Protein AF-A0AAE0AZH3-F1 (afdb_monomer_lite)

Sequence (104 aa):
VNLPVRVSEFRPISLCNVVYKLVAKVLANRLKGILEEMISPNQSAFVPGRLIIDNVIVGYECIHSLKNIMKGYVGRVALKLNISKAYDRVEWVYLRRIMEKIGF

InterPro domains:
  IPR000477 Reverse transcriptase domain [PF00078] (8-102)
  IPR052343 Diverse Retrotransposon and Effector-Associated Protein [PTHR46890] (6-104)

Foldseek 3Di:
DDDDPDPVVDDDDDDDDPVVVVVVVVVVVVVLVLVVVVDDPQPQPPRPPRDPVSVVVVVVVVVVVQVVVVVDPDHDDDDDDDDDPVVVPDDPVVVVVVCVVSVD

Organism: NCBI:txid43782

Structure (mmCIF, N/CA/C/O backbone):
data_AF-A0AAE0AZH3-F1
#
_entry.id   AF-A0AAE0AZH3-F1
#
loop_
_atom_site.group_PDB
_atom_site.id
_atom_site.type_symbol
_atom_site.label_atom_id
_atom_site.label_alt_id
_atom_site.label_comp_id
_atom_site.label_asym_id
_atom_site.label_entity_id
_atom_site.label_seq_id
_atom_site.pdbx_PDB_ins_code
_atom_site.Cartn_x
_atom_site.Cartn_y
_atom_site.Cartn_z
_atom_site.occupancy
_atom_site.B_iso_or_equiv
_atom_site.auth_seq_id
_atom_site.auth_comp_id
_atom_site.auth_asym_id
_atom_site.auth_atom_id
_atom_site.pdbx_PDB_model_num
ATOM 1 N N . VAL A 1 1 ? 10.883 9.151 23.657 1.00 50.62 1 VAL A N 1
ATOM 2 C CA . VAL A 1 1 ? 11.065 8.478 22.349 1.00 50.62 1 VAL A CA 1
ATOM 3 C C . VAL A 1 1 ? 12.449 7.862 22.371 1.00 50.62 1 VAL A C 1
ATOM 5 O O . VAL A 1 1 ? 13.404 8.615 22.479 1.00 50.62 1 VAL A O 1
ATOM 8 N N . ASN A 1 2 ? 12.564 6.533 22.389 1.00 70.88 2 ASN A N 1
ATOM 9 C CA . ASN A 1 2 ? 13.877 5.883 22.377 1.00 70.88 2 ASN A CA 1
ATOM 10 C C . ASN A 1 2 ? 14.446 5.967 20.957 1.00 70.88 2 ASN A C 1
ATOM 12 O O . ASN A 1 2 ? 13.783 5.551 20.007 1.00 70.88 2 ASN A O 1
ATOM 16 N N . LEU A 1 3 ? 15.630 6.563 20.818 1.00 79.69 3 LEU A N 1
ATOM 17 C CA . LEU A 1 3 ? 16.364 6.598 19.557 1.00 79.69 3 LEU A CA 1
ATOM 18 C C . LEU A 1 3 ? 16.887 5.189 19.246 1.00 79.69 3 LEU A C 1
ATOM 20 O O . LEU A 1 3 ? 17.295 4.496 20.180 1.00 79.69 3 LEU A O 1
ATOM 24 N N . PRO A 1 4 ? 16.877 4.755 17.976 1.00 81.69 4 PRO A N 1
ATOM 25 C CA . PRO A 1 4 ? 17.427 3.460 17.607 1.00 81.69 4 PRO A CA 1
ATOM 26 C C . PRO A 1 4 ? 18.942 3.444 17.857 1.00 81.69 4 PRO A C 1
ATOM 28 O O . PRO A 1 4 ? 19.670 4.308 17.369 1.00 81.69 4 PRO A O 1
ATOM 31 N N . VAL A 1 5 ? 19.409 2.467 18.632 1.00 86.88 5 VAL A N 1
ATOM 32 C CA . VAL A 1 5 ? 20.819 2.265 19.007 1.00 86.88 5 VAL A CA 1
ATOM 33 C C . VAL A 1 5 ? 21.405 1.055 18.277 1.00 86.88 5 VAL A C 1
ATOM 35 O O . VAL A 1 5 ? 22.603 1.013 18.001 1.00 86.88 5 VAL A O 1
ATOM 38 N N . ARG A 1 6 ? 20.579 0.057 17.936 1.00 84.12 6 ARG A N 1
ATOM 39 C CA . ARG A 1 6 ? 21.030 -1.180 17.278 1.00 84.12 6 ARG A CA 1
ATOM 40 C C . ARG A 1 6 ? 20.726 -1.149 15.786 1.00 84.12 6 ARG A C 1
ATOM 42 O O . ARG A 1 6 ? 19.658 -0.711 15.379 1.00 84.12 6 ARG A O 1
ATOM 49 N N . VAL A 1 7 ? 21.616 -1.715 14.964 1.00 79.50 7 VAL A N 1
ATOM 50 C CA . VAL A 1 7 ? 21.440 -1.807 13.496 1.00 79.50 7 VAL A CA 1
ATOM 51 C C . VAL A 1 7 ? 20.092 -2.441 13.113 1.00 79.50 7 VAL A C 1
ATOM 53 O O . VAL A 1 7 ? 19.455 -2.015 12.157 1.00 79.50 7 VAL A O 1
ATOM 56 N N . SER A 1 8 ? 19.605 -3.402 13.904 1.00 76.75 8 SER A N 1
ATOM 57 C CA . SER A 1 8 ? 18.311 -4.069 13.707 1.00 76.75 8 SER A CA 1
ATOM 58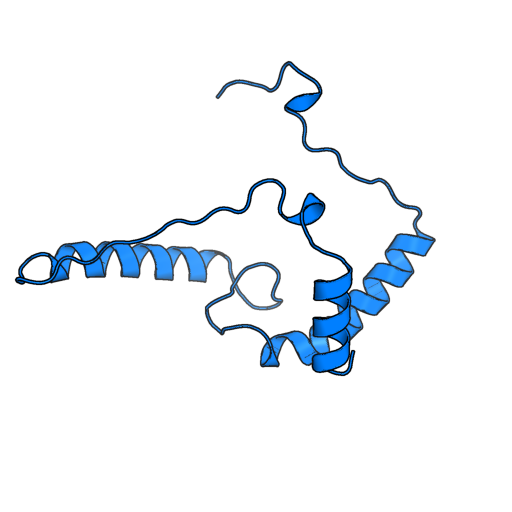 C C . SER A 1 8 ? 17.077 -3.185 13.940 1.00 76.75 8 SER A C 1
ATOM 60 O O . SER A 1 8 ? 15.969 -3.603 13.609 1.00 76.75 8 SER A O 1
ATOM 62 N N . GLU A 1 9 ? 17.241 -2.003 14.538 1.00 78.38 9 GLU A N 1
ATOM 63 C CA . GLU A 1 9 ? 16.164 -1.039 14.809 1.00 78.38 9 GLU A CA 1
ATOM 64 C C . GLU A 1 9 ? 15.990 -0.031 13.664 1.00 78.38 9 GLU A C 1
ATOM 66 O O . GLU A 1 9 ? 14.964 0.646 13.580 1.00 78.38 9 GLU A O 1
ATOM 71 N N . PHE A 1 10 ? 16.961 0.047 12.748 1.00 81.69 10 PHE A N 1
ATOM 72 C CA . PHE A 1 10 ? 16.860 0.873 11.552 1.00 81.69 10 PHE A CA 1
ATOM 73 C C . PHE A 1 10 ? 16.069 0.151 10.462 1.00 81.69 10 PHE A C 1
ATOM 75 O O . PHE A 1 10 ? 16.219 -1.050 10.234 1.00 81.69 10 PHE A O 1
ATOM 82 N N . ARG A 1 11 ? 15.238 0.904 9.734 1.00 79.31 11 ARG A N 1
ATOM 83 C CA . ARG A 1 11 ? 14.593 0.399 8.520 1.00 79.31 11 ARG A CA 1
ATOM 84 C C . ARG A 1 11 ? 15.625 0.415 7.380 1.00 79.31 11 ARG A C 1
ATOM 86 O O . ARG A 1 11 ? 16.054 1.507 7.007 1.00 79.31 11 ARG A O 1
ATOM 93 N N . PRO A 1 12 ? 15.995 -0.737 6.795 1.00 82.12 12 PRO A N 1
ATOM 94 C CA . PRO A 1 12 ? 16.877 -0.752 5.636 1.00 82.12 12 PRO A CA 1
ATOM 95 C C . PRO A 1 12 ? 16.176 -0.103 4.437 1.00 82.12 12 PRO A C 1
ATOM 97 O O . PRO A 1 12 ? 14.984 -0.313 4.206 1.00 82.12 12 PRO A O 1
ATOM 100 N N . ILE A 1 13 ? 16.920 0.689 3.667 1.00 85.50 13 ILE A N 1
ATOM 101 C CA . ILE A 1 13 ? 16.448 1.293 2.418 1.00 85.50 13 ILE A CA 1
ATOM 102 C C . ILE A 1 13 ? 17.282 0.709 1.285 1.00 85.50 13 ILE A C 1
ATOM 104 O O . ILE A 1 13 ? 18.508 0.790 1.302 1.00 85.50 13 ILE A O 1
ATOM 108 N N . SER A 1 14 ? 16.613 0.127 0.291 1.00 84.75 14 SER A N 1
ATOM 109 C CA . SER A 1 14 ? 17.287 -0.386 -0.902 1.00 84.75 14 SER A CA 1
ATOM 110 C C . SER A 1 14 ? 17.643 0.766 -1.839 1.00 84.75 14 SER A C 1
ATOM 112 O O . SER A 1 14 ? 16.761 1.479 -2.326 1.00 84.75 14 SER A O 1
ATOM 114 N N . LEU A 1 15 ? 18.935 0.947 -2.115 1.00 88.38 15 LEU A N 1
ATOM 115 C CA . LEU A 1 15 ? 19.417 1.936 -3.076 1.00 88.38 15 LEU A CA 1
ATOM 116 C C . LEU A 1 15 ? 19.644 1.273 -4.441 1.00 88.38 15 LEU A C 1
ATOM 118 O O . LEU A 1 15 ? 20.710 0.737 -4.722 1.00 88.38 15 LEU A O 1
ATOM 122 N N . CYS A 1 16 ? 18.621 1.296 -5.294 1.00 91.56 16 CYS A N 1
ATOM 123 C CA . CYS A 1 16 ? 18.705 0.748 -6.652 1.00 91.56 16 CYS A CA 1
ATOM 124 C C . CYS A 1 16 ? 19.281 1.764 -7.657 1.00 91.56 16 CYS A C 1
ATOM 126 O O . CYS A 1 16 ? 19.150 2.979 -7.469 1.00 91.56 16 CYS A O 1
ATOM 128 N N . ASN A 1 17 ? 19.832 1.259 -8.768 1.00 95.31 17 ASN A N 1
ATOM 129 C CA . ASN A 1 17 ? 20.284 2.066 -9.908 1.00 95.31 17 ASN A CA 1
ATOM 130 C C . ASN A 1 17 ? 19.123 2.902 -10.502 1.00 95.31 17 ASN A C 1
ATOM 132 O O . ASN A 1 17 ? 17.962 2.487 -10.482 1.00 95.31 17 ASN A O 1
ATOM 136 N N . VAL A 1 18 ? 19.442 4.075 -11.053 1.00 96.19 18 VAL A N 1
ATOM 137 C CA . VAL A 1 18 ? 18.525 4.959 -11.788 1.00 96.19 18 VAL A CA 1
ATOM 138 C C . VAL A 1 18 ? 17.768 4.213 -12.888 1.00 96.19 18 VAL A C 1
ATOM 140 O O . VAL A 1 18 ? 16.553 4.369 -12.974 1.00 96.19 18 VAL A O 1
ATOM 143 N N . VAL A 1 19 ? 18.436 3.358 -13.674 1.00 96.50 19 VAL A N 1
ATOM 144 C CA . VAL A 1 19 ? 17.777 2.5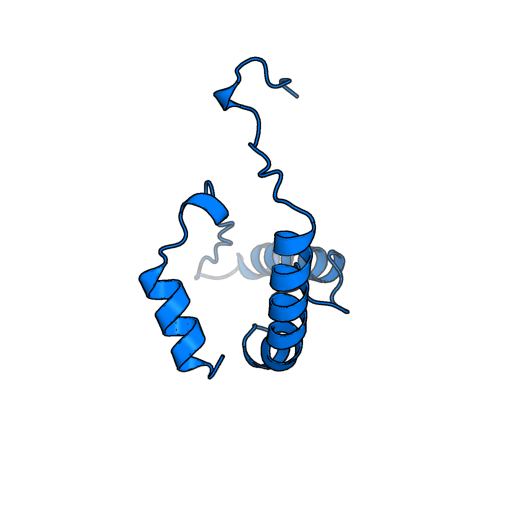84 -14.748 1.00 96.50 19 VAL A CA 1
ATOM 145 C C . VAL A 1 19 ? 16.669 1.693 -14.182 1.00 96.50 19 VAL A C 1
ATOM 147 O O . VAL A 1 19 ? 15.549 1.687 -14.687 1.00 96.50 19 VAL A O 1
ATOM 150 N N . TYR A 1 20 ? 16.945 1.005 -13.072 1.00 95.69 20 TYR A N 1
ATOM 151 C CA . TYR A 1 20 ? 15.948 0.189 -12.382 1.00 95.69 20 TYR A CA 1
ATOM 152 C C . TYR A 1 20 ? 14.769 1.040 -11.889 1.00 95.69 20 TYR A C 1
ATOM 154 O O . TYR A 1 20 ? 13.610 0.681 -12.090 1.00 95.69 20 TYR A O 1
ATOM 162 N N . LYS A 1 21 ? 15.051 2.200 -11.281 1.00 95.62 21 LYS A N 1
ATOM 163 C CA . LYS A 1 21 ? 14.011 3.126 -10.806 1.00 95.62 21 LYS A CA 1
ATOM 164 C C . LYS A 1 21 ? 13.148 3.660 -11.951 1.00 95.62 21 LYS A C 1
ATOM 166 O O . LYS A 1 21 ? 11.946 3.825 -11.760 1.00 95.62 21 LYS A O 1
ATOM 171 N N . LEU A 1 22 ? 13.735 3.896 -13.125 1.00 96.94 22 LEU A N 1
ATOM 172 C CA . LEU A 1 22 ? 13.015 4.326 -14.321 1.00 96.94 22 LEU A CA 1
ATOM 173 C C . LEU A 1 22 ? 12.015 3.252 -14.768 1.00 96.94 22 LEU A C 1
ATOM 175 O O . LEU A 1 22 ? 10.826 3.540 -14.886 1.00 96.94 22 LEU A O 1
ATOM 179 N N . VAL A 1 23 ? 12.475 2.009 -14.942 1.00 96.56 23 VAL A N 1
ATOM 180 C CA . VAL A 1 23 ? 11.610 0.882 -15.333 1.00 96.56 23 VAL A CA 1
ATOM 181 C C . VAL A 1 23 ? 10.501 0.670 -14.300 1.00 96.56 23 VAL A C 1
ATOM 183 O O . VAL A 1 23 ? 9.327 0.598 -14.660 1.00 96.56 23 VAL A O 1
ATOM 186 N N . ALA A 1 24 ? 10.840 0.664 -13.008 1.00 95.69 24 ALA A N 1
ATOM 187 C CA . ALA A 1 24 ? 9.858 0.544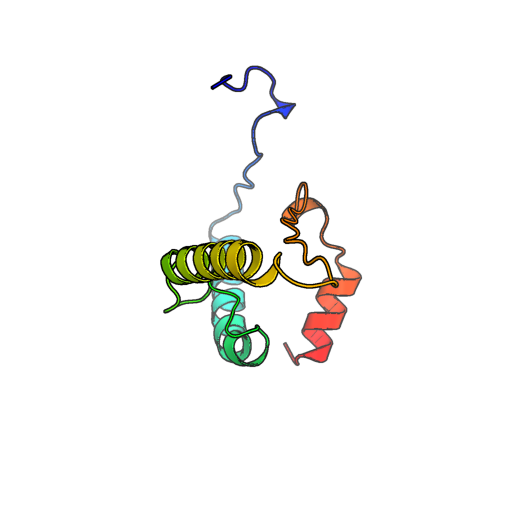 -11.933 1.00 95.69 24 ALA A CA 1
ATOM 188 C C . ALA A 1 24 ? 8.813 1.675 -11.967 1.00 95.69 24 ALA A C 1
ATOM 190 O O . ALA A 1 24 ? 7.627 1.431 -11.749 1.00 95.69 24 ALA A O 1
ATOM 191 N N . LYS A 1 25 ? 9.225 2.910 -12.284 1.00 95.38 25 LYS A N 1
ATOM 192 C CA . LYS A 1 25 ? 8.315 4.054 -12.406 1.00 95.38 25 LYS A CA 1
ATOM 193 C C . LYS A 1 25 ? 7.371 3.918 -13.600 1.00 95.38 25 LYS A C 1
ATOM 195 O O . LYS A 1 25 ? 6.192 4.236 -13.458 1.00 95.38 25 LYS A O 1
ATOM 200 N N . VAL A 1 26 ? 7.860 3.429 -14.741 1.00 96.44 26 VAL A N 1
ATOM 201 C CA . VAL A 1 26 ? 7.024 3.137 -15.918 1.00 96.44 26 VAL A CA 1
ATOM 202 C C . VAL A 1 26 ? 5.955 2.100 -15.567 1.00 96.44 26 VAL A C 1
ATOM 204 O O . VAL A 1 26 ? 4.772 2.342 -15.803 1.00 96.44 26 VAL A O 1
ATOM 207 N N . LEU A 1 27 ? 6.345 0.997 -14.920 1.00 94.62 27 LEU A N 1
ATOM 208 C CA . LEU A 1 27 ? 5.409 -0.044 -14.479 1.00 94.62 27 LEU A CA 1
ATOM 209 C C . LEU A 1 27 ? 4.374 0.494 -13.480 1.00 94.62 27 LEU A C 1
ATOM 211 O O . LEU A 1 27 ? 3.183 0.235 -13.633 1.00 94.62 27 LEU A O 1
ATOM 215 N N . ALA A 1 28 ? 4.804 1.294 -12.500 1.00 93.38 28 ALA A N 1
ATOM 216 C CA . ALA A 1 28 ? 3.906 1.904 -11.520 1.00 93.38 28 ALA A CA 1
ATOM 217 C C . ALA A 1 28 ? 2.900 2.872 -12.167 1.00 93.38 28 ALA A C 1
ATOM 219 O O . ALA A 1 28 ? 1.733 2.901 -11.782 1.00 93.38 28 ALA A O 1
ATOM 220 N N . ASN A 1 29 ? 3.328 3.649 -13.166 1.00 93.25 29 ASN A N 1
ATOM 221 C CA . ASN A 1 29 ? 2.439 4.550 -13.897 1.00 93.25 29 ASN A CA 1
ATOM 222 C C . ASN A 1 29 ? 1.410 3.780 -14.740 1.00 93.25 29 ASN A C 1
ATOM 224 O O . ASN A 1 29 ? 0.257 4.198 -14.791 1.00 93.25 29 ASN A O 1
ATOM 228 N N . ARG A 1 30 ? 1.792 2.649 -15.352 1.00 93.00 30 ARG A N 1
ATOM 229 C CA . ARG A 1 30 ? 0.844 1.760 -16.048 1.00 93.00 30 ARG A CA 1
ATOM 230 C C . ARG A 1 30 ? -0.170 1.162 -15.071 1.00 93.00 30 ARG A C 1
ATOM 232 O O . ARG A 1 30 ? -1.365 1.208 -15.337 1.00 93.00 30 ARG A O 1
ATOM 239 N N . LEU A 1 31 ? 0.294 0.665 -13.921 1.00 90.62 31 LEU A N 1
ATOM 240 C CA . LEU A 1 31 ? -0.572 0.091 -12.886 1.00 90.62 31 LEU A CA 1
ATOM 241 C C . LEU A 1 31 ? -1.570 1.117 -12.333 1.00 90.62 31 LEU A C 1
ATOM 243 O O . LEU A 1 31 ? -2.712 0.773 -12.050 1.00 90.62 31 LEU A O 1
ATOM 247 N N . LYS A 1 32 ? -1.169 2.390 -12.225 1.00 88.94 32 LYS A N 1
ATOM 248 C CA . LYS A 1 32 ? -2.051 3.470 -11.765 1.00 88.94 32 LYS A CA 1
ATOM 249 C C . LYS A 1 32 ? -3.348 3.562 -12.581 1.00 88.94 32 LYS A C 1
ATOM 251 O O . LYS A 1 32 ? -4.377 3.858 -11.990 1.00 88.94 32 LYS A O 1
ATOM 256 N N . GLY A 1 33 ? -3.307 3.289 -13.888 1.00 87.94 33 GLY A N 1
ATOM 257 C CA . GLY A 1 33 ? -4.486 3.369 -14.758 1.00 87.94 33 GLY A CA 1
ATOM 258 C C . GLY A 1 33 ? -5.601 2.380 -14.405 1.00 87.94 33 GLY A C 1
ATOM 259 O O . GLY A 1 33 ? -6.760 2.692 -14.627 1.00 87.94 33 GLY A O 1
ATOM 260 N N . ILE A 1 34 ? -5.261 1.230 -13.816 1.00 87.62 34 ILE A N 1
ATOM 261 C CA . ILE A 1 34 ? -6.228 0.194 -13.405 1.00 87.62 34 ILE A CA 1
ATOM 262 C C . ILE A 1 34 ? -6.461 0.166 -11.888 1.00 87.62 34 ILE A C 1
ATOM 264 O O . ILE A 1 34 ? -7.343 -0.529 -11.392 1.00 87.62 34 ILE A O 1
ATOM 268 N N . LEU A 1 35 ? -5.659 0.915 -11.125 1.00 87.25 35 LEU A N 1
ATOM 269 C CA . LEU A 1 35 ? -5.656 0.849 -9.668 1.00 87.25 35 LEU A CA 1
ATOM 270 C C . LEU A 1 35 ? -6.985 1.319 -9.061 1.00 87.25 35 LEU A C 1
ATOM 272 O O . LEU A 1 35 ? -7.410 0.752 -8.060 1.00 87.25 35 LEU A O 1
ATOM 276 N N . GLU A 1 36 ? -7.634 2.327 -9.653 1.00 82.88 36 GLU A N 1
ATOM 277 C CA . GLU A 1 36 ? -8.882 2.908 -9.133 1.00 82.88 36 GLU A CA 1
ATOM 278 C C . GLU A 1 36 ? -10.044 1.908 -9.107 1.00 82.88 36 GLU A C 1
ATOM 280 O O . GLU A 1 36 ? -10.831 1.930 -8.165 1.00 82.88 36 GLU A O 1
ATOM 285 N N . GLU A 1 37 ? -10.105 0.993 -10.077 1.00 85.19 37 GLU A N 1
ATOM 286 C CA . GLU A 1 37 ? -11.127 -0.061 -10.151 1.00 85.19 37 GLU A CA 1
ATOM 287 C C . GLU A 1 37 ? -10.849 -1.220 -9.180 1.00 85.19 37 GLU A C 1
ATOM 289 O O . GLU A 1 37 ? -11.755 -1.958 -8.796 1.00 85.19 37 GLU A O 1
ATOM 294 N N . MET A 1 38 ? -9.592 -1.386 -8.762 1.00 86.50 38 MET A N 1
ATOM 295 C CA . MET A 1 38 ? -9.157 -2.509 -7.930 1.00 86.50 38 MET A CA 1
ATOM 296 C C . MET A 1 38 ? -9.212 -2.243 -6.427 1.00 86.50 38 MET A C 1
ATOM 298 O O . MET A 1 38 ? -9.279 -3.185 -5.633 1.00 86.50 38 MET A O 1
ATOM 302 N N . ILE A 1 39 ? -9.094 -0.983 -6.017 1.00 89.31 39 ILE A N 1
ATOM 303 C CA . ILE A 1 39 ? -8.983 -0.619 -4.605 1.00 89.31 39 ILE A CA 1
ATOM 304 C C . ILE A 1 39 ? -10.313 -0.115 -4.058 1.00 89.31 39 ILE A C 1
ATOM 306 O O . ILE A 1 39 ? -11.073 0.582 -4.724 1.00 89.31 39 ILE A O 1
ATOM 310 N N . SER A 1 40 ? -10.561 -0.395 -2.780 1.00 88.94 40 SER A N 1
ATOM 311 C CA . SER A 1 40 ? -11.718 0.160 -2.079 1.00 88.94 40 SER A CA 1
ATOM 312 C C . SER A 1 40 ? -11.679 1.698 -2.092 1.00 88.94 40 SER A C 1
ATOM 314 O O . SER A 1 40 ? -10.593 2.279 -1.957 1.00 88.94 40 SER A O 1
ATOM 316 N N . PRO A 1 41 ? -12.834 2.388 -2.169 1.00 86.19 41 PRO A N 1
ATOM 317 C CA . PRO A 1 41 ? -12.899 3.839 -1.976 1.00 86.19 41 PRO A CA 1
ATOM 318 C C . PRO A 1 41 ? -12.327 4.281 -0.619 1.00 86.19 41 PRO A C 1
ATOM 320 O O . PRO A 1 41 ? -11.783 5.374 -0.510 1.00 86.19 41 PRO A O 1
ATOM 323 N N . ASN A 1 42 ? -12.345 3.403 0.388 1.00 86.38 42 ASN A N 1
ATOM 324 C CA . ASN A 1 42 ? -11.847 3.683 1.735 1.00 86.38 42 ASN A CA 1
ATOM 325 C C . ASN A 1 42 ? -10.313 3.565 1.853 1.00 86.38 42 ASN A C 1
ATOM 327 O O . ASN A 1 42 ? -9.759 3.784 2.928 1.00 86.38 42 ASN A O 1
ATOM 331 N N . GLN A 1 43 ? -9.606 3.184 0.784 1.00 86.94 43 GLN A N 1
ATOM 332 C CA . GLN A 1 43 ? -8.146 3.105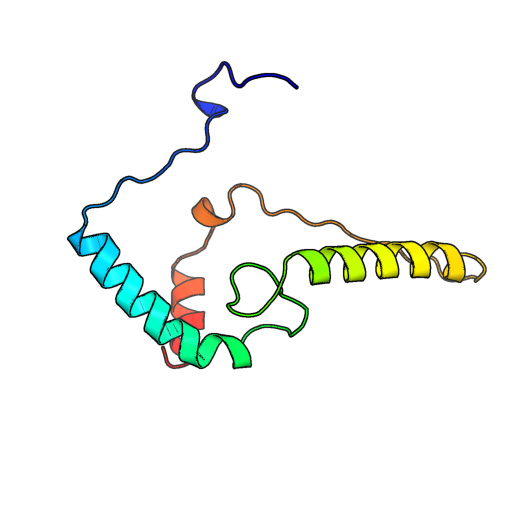 0.779 1.00 86.94 43 GLN A CA 1
ATOM 333 C C . GLN A 1 43 ? -7.538 4.447 0.354 1.00 86.94 43 GLN A C 1
ATOM 335 O O . GLN A 1 43 ? -7.359 4.696 -0.835 1.00 86.94 43 GLN A O 1
ATOM 340 N N . SER A 1 44 ? -7.184 5.318 1.299 1.00 85.19 44 SER A N 1
ATOM 341 C CA . SER A 1 44 ? -6.680 6.660 0.942 1.00 85.19 44 SER A CA 1
ATOM 342 C C . SER A 1 44 ? -5.162 6.745 0.739 1.00 85.19 44 SER A C 1
ATOM 344 O O . SER A 1 44 ? -4.668 7.693 0.138 1.00 85.19 44 SER A O 1
ATOM 346 N N . ALA A 1 45 ? -4.385 5.775 1.229 1.00 86.31 45 ALA A N 1
ATOM 347 C CA . ALA A 1 45 ? -2.923 5.833 1.156 1.00 86.31 45 ALA A CA 1
ATOM 348 C C . ALA A 1 45 ? -2.387 5.423 -0.226 1.00 86.31 45 ALA A C 1
ATOM 350 O O . ALA A 1 45 ? -2.822 4.423 -0.790 1.00 86.31 45 ALA A O 1
ATOM 351 N N . PHE A 1 46 ? -1.382 6.158 -0.720 1.00 84.19 46 PHE A N 1
ATOM 352 C CA . PHE A 1 46 ? -0.681 5.902 -1.992 1.00 84.19 46 PHE A CA 1
ATOM 353 C C . PHE A 1 46 ? -1.560 5.963 -3.253 1.00 84.19 46 PHE A C 1
ATOM 355 O O . PHE A 1 46 ? -1.146 5.500 -4.314 1.00 84.19 46 PHE A O 1
ATOM 362 N N . VAL A 1 47 ? -2.736 6.586 -3.157 1.00 86.25 47 VAL A N 1
ATOM 363 C CA . VAL A 1 47 ? -3.640 6.816 -4.286 1.00 86.25 47 VAL A CA 1
ATOM 364 C C . VAL A 1 47 ? -3.621 8.299 -4.641 1.00 86.25 47 VAL A C 1
ATOM 366 O O . VAL A 1 47 ? -3.912 9.135 -3.784 1.00 86.25 47 VAL A O 1
ATOM 369 N N . PRO A 1 48 ? -3.276 8.663 -5.882 1.00 84.31 48 PRO A N 1
ATOM 370 C CA . PRO A 1 48 ? -3.310 10.054 -6.315 1.00 84.31 48 PRO A CA 1
ATOM 371 C C . PRO A 1 48 ? -4.711 10.654 -6.165 1.00 84.31 48 PRO A C 1
ATOM 373 O O . PRO A 1 48 ? -5.696 10.014 -6.508 1.00 84.31 48 PRO A O 1
ATOM 376 N N . GLY A 1 49 ? -4.793 11.876 -5.641 1.00 86.00 49 GLY A N 1
ATOM 377 C CA . GLY A 1 49 ? -6.067 12.569 -5.420 1.00 86.00 49 GLY A CA 1
ATOM 378 C C . GLY A 1 49 ? -6.788 12.222 -4.112 1.00 86.00 49 GLY A C 1
ATOM 379 O O . GLY A 1 49 ? -7.733 12.923 -3.770 1.00 86.00 49 GLY A O 1
ATOM 380 N N . ARG A 1 50 ? -6.338 11.215 -3.347 1.00 88.75 50 ARG A N 1
ATOM 381 C CA . ARG A 1 50 ? -6.878 10.915 -2.007 1.00 88.75 50 ARG A CA 1
ATOM 382 C C 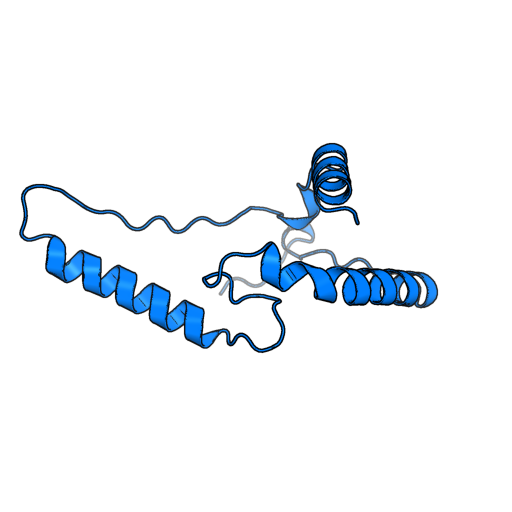. ARG A 1 50 ? -6.003 11.532 -0.923 1.00 88.75 50 ARG A C 1
ATOM 384 O O . ARG A 1 50 ? -4.773 11.511 -1.023 1.00 88.75 50 ARG A O 1
ATOM 391 N N . LEU A 1 51 ? -6.625 12.091 0.112 1.00 89.88 51 LEU A N 1
ATOM 392 C CA . LEU A 1 51 ? -5.914 12.792 1.174 1.00 89.88 51 LEU A CA 1
ATOM 393 C C . LEU A 1 51 ? -5.809 11.916 2.422 1.00 89.88 51 LEU A C 1
ATOM 395 O O . LEU A 1 51 ? -6.694 11.134 2.760 1.00 89.88 51 LEU A O 1
ATOM 399 N N . ILE A 1 52 ? -4.714 12.076 3.170 1.00 89.31 52 ILE A N 1
ATOM 400 C CA . ILE A 1 52 ? -4.535 11.351 4.437 1.00 89.31 52 ILE A CA 1
ATOM 401 C C . ILE A 1 52 ? -5.602 11.731 5.474 1.00 89.31 52 ILE A C 1
ATOM 403 O O . ILE A 1 52 ? -5.911 10.933 6.357 1.00 89.31 52 ILE A O 1
ATOM 407 N N . ILE A 1 53 ? -6.184 12.929 5.350 1.00 91.69 53 ILE A N 1
ATOM 408 C CA . ILE A 1 53 ? -7.230 13.421 6.247 1.00 91.69 53 ILE A CA 1
ATOM 409 C C . ILE A 1 53 ? -8.516 12.593 6.147 1.00 91.69 53 ILE A C 1
ATOM 411 O O . ILE A 1 53 ? -9.181 12.406 7.162 1.00 91.69 53 ILE A O 1
ATOM 415 N N . ASP A 1 54 ? -8.798 11.993 4.987 1.00 88.81 54 ASP A N 1
ATOM 416 C CA . ASP A 1 54 ? -9.968 11.131 4.787 1.00 88.81 54 ASP A CA 1
ATOM 417 C C . ASP A 1 54 ? -9.924 9.927 5.744 1.00 88.81 54 ASP A C 1
ATOM 419 O O . ASP A 1 54 ? -10.908 9.598 6.404 1.00 88.81 54 ASP A O 1
ATOM 423 N N . ASN A 1 55 ? -8.739 9.329 5.927 1.00 88.44 55 ASN A N 1
ATOM 424 C CA . ASN A 1 55 ? -8.536 8.237 6.884 1.00 88.44 55 ASN A CA 1
ATOM 425 C C . ASN A 1 55 ? -8.718 8.687 8.342 1.00 88.44 55 ASN A C 1
ATOM 427 O O . ASN A 1 55 ? -9.166 7.901 9.178 1.00 88.44 55 ASN A O 1
ATOM 431 N N . VAL A 1 56 ? -8.350 9.932 8.667 1.00 91.00 56 VAL A N 1
ATOM 432 C CA . VAL A 1 56 ? -8.527 10.490 10.019 1.00 91.00 56 VAL A CA 1
ATOM 433 C C . VAL A 1 56 ? -10.013 10.648 10.327 1.00 91.00 56 VAL A C 1
ATOM 435 O O . VAL A 1 56 ? -10.447 10.251 11.408 1.00 91.00 56 VAL A O 1
ATOM 438 N N . ILE A 1 57 ? -10.792 11.151 9.366 1.00 91.62 57 ILE A N 1
ATOM 439 C CA . ILE A 1 57 ? -12.248 11.295 9.486 1.00 91.62 57 ILE A CA 1
ATOM 440 C C . ILE A 1 57 ? -12.899 9.922 9.678 1.00 91.62 57 ILE A C 1
ATOM 442 O O . ILE A 1 57 ? -13.632 9.729 10.645 1.00 91.62 57 ILE A O 1
ATOM 446 N N . VAL A 1 58 ? -12.562 8.936 8.838 1.00 90.00 58 VAL A N 1
ATOM 447 C CA . VAL A 1 58 ? -13.075 7.559 8.972 1.00 90.00 58 VAL A CA 1
ATOM 448 C C . VAL A 1 58 ? -12.743 6.965 10.347 1.00 90.00 58 VAL A C 1
ATOM 450 O O . VAL A 1 58 ? -13.587 6.323 10.974 1.00 90.00 58 VAL A O 1
ATOM 453 N N . GLY A 1 59 ? -11.530 7.198 10.855 1.00 91.06 59 GLY A N 1
ATOM 454 C CA . GLY A 1 59 ? -11.135 6.764 12.195 1.00 91.06 59 GLY A CA 1
ATOM 455 C C . GLY A 1 59 ? -11.946 7.435 13.309 1.00 91.06 59 GLY A C 1
ATOM 456 O O . GLY A 1 59 ? -12.357 6.763 14.258 1.00 91.06 59 GLY A O 1
ATOM 457 N N . TYR A 1 60 ? -12.207 8.739 13.188 1.00 91.62 60 TYR A N 1
ATOM 458 C CA . TYR A 1 60 ? -13.017 9.491 14.145 1.00 91.62 60 TYR A CA 1
ATOM 459 C C . TYR A 1 60 ? -14.467 8.998 14.168 1.00 91.62 60 TYR A C 1
ATOM 461 O O . TYR A 1 60 ? -14.986 8.691 15.241 1.00 91.62 60 TYR A O 1
ATOM 469 N N . GLU A 1 61 ? -15.079 8.822 12.996 1.00 90.19 61 GLU A N 1
ATOM 470 C CA . GLU A 1 61 ? -16.434 8.282 12.840 1.00 90.19 61 GLU A CA 1
ATOM 471 C C . GLU A 1 61 ? -16.562 6.864 13.400 1.00 90.19 61 GLU A C 1
ATOM 473 O O . GLU A 1 61 ? -17.554 6.531 14.052 1.00 90.19 61 GLU A O 1
ATOM 478 N N . CYS A 1 62 ? -15.534 6.029 13.223 1.00 90.12 62 CYS A N 1
ATOM 479 C CA . CYS A 1 62 ? -15.494 4.692 13.809 1.00 90.12 62 CYS A CA 1
ATOM 480 C C . CYS A 1 62 ? -15.554 4.756 15.346 1.00 90.12 62 CYS A C 1
ATOM 482 O O . CYS A 1 62 ? -16.388 4.095 15.966 1.00 90.12 62 CYS A O 1
ATOM 484 N N . ILE A 1 63 ? -14.728 5.601 15.971 1.00 89.88 63 ILE A N 1
ATOM 485 C CA . ILE A 1 63 ? -14.715 5.785 17.432 1.00 89.88 63 ILE A CA 1
ATOM 486 C C . ILE A 1 63 ? -16.027 6.406 17.923 1.00 89.88 63 ILE A C 1
ATOM 488 O O . ILE A 1 63 ? -16.568 5.980 18.946 1.00 89.88 63 ILE A O 1
ATOM 492 N N . HIS A 1 64 ? -16.546 7.404 17.209 1.00 89.38 64 HIS A N 1
ATOM 493 C CA . HIS A 1 64 ? -17.807 8.063 17.531 1.00 89.38 64 HIS A CA 1
ATOM 494 C C . HIS A 1 64 ? -18.978 7.070 17.498 1.00 89.38 64 HIS A C 1
ATOM 496 O O . HIS A 1 64 ? -19.736 6.960 18.463 1.00 89.38 64 HIS A O 1
ATOM 502 N N . SER A 1 65 ? -19.056 6.263 16.438 1.00 87.50 65 SER A N 1
ATOM 503 C CA . SER A 1 65 ? -20.054 5.203 16.282 1.00 87.50 65 SER A CA 1
ATOM 504 C C . SER A 1 65 ? -19.987 4.181 17.413 1.00 87.50 65 SER A C 1
ATOM 506 O O . SER A 1 65 ? -21.019 3.786 17.951 1.00 87.50 65 SER A O 1
ATOM 508 N N . LEU A 1 66 ? -18.783 3.772 17.824 1.00 87.31 66 LEU A N 1
ATOM 509 C CA . LEU A 1 66 ? -18.617 2.866 18.960 1.00 87.31 66 LEU A CA 1
ATOM 510 C C . LEU A 1 66 ? -19.164 3.474 20.255 1.00 87.31 66 LEU A C 1
ATOM 512 O O . LEU A 1 66 ? -19.951 2.825 20.941 1.00 87.31 66 LEU A O 1
ATOM 516 N N . LYS A 1 67 ? -18.828 4.734 20.556 1.00 82.44 67 LYS A N 1
ATOM 517 C CA . LYS A 1 67 ? -19.316 5.423 21.762 1.00 82.44 67 LYS A CA 1
ATOM 518 C C . LYS A 1 67 ? -20.843 5.533 21.808 1.00 82.44 67 LYS A C 1
ATOM 520 O O . LYS A 1 67 ? -21.428 5.369 22.875 1.00 82.44 67 LYS A O 1
ATOM 525 N N . ASN A 1 68 ? -21.488 5.785 20.670 1.00 76.75 68 ASN A N 1
ATOM 526 C CA . ASN A 1 68 ? -22.939 5.976 20.617 1.00 76.75 68 ASN A CA 1
ATOM 527 C C . ASN A 1 68 ? -23.731 4.661 20.665 1.00 76.75 68 ASN A C 1
ATOM 529 O O . ASN A 1 68 ? -24.852 4.640 21.171 1.00 76.75 68 ASN A O 1
ATOM 533 N N . ILE A 1 69 ? -23.163 3.566 20.150 1.00 69.94 69 ILE A N 1
ATOM 534 C CA . ILE A 1 69 ? -23.873 2.288 19.958 1.00 69.94 69 ILE A CA 1
ATOM 535 C C . ILE A 1 69 ? -23.672 1.321 21.135 1.00 69.94 69 ILE A C 1
ATOM 537 O O . ILE A 1 69 ? -24.464 0.399 21.320 1.00 69.94 69 ILE A O 1
ATOM 541 N N . MET A 1 70 ? -22.700 1.582 22.015 1.00 59.19 70 MET A N 1
ATOM 542 C CA . MET A 1 70 ? -22.472 0.837 23.265 1.00 59.19 70 MET A CA 1
ATOM 543 C C . MET A 1 70 ? -23.632 0.888 24.288 1.00 59.19 70 MET A C 1
ATOM 545 O O . MET A 1 70 ? -23.498 0.357 25.385 1.00 59.19 70 MET A O 1
ATOM 549 N N . LYS A 1 71 ? -24.780 1.491 23.948 1.00 61.16 71 LYS A N 1
ATOM 550 C CA . LYS A 1 71 ? -26.010 1.482 24.759 1.00 61.16 71 LYS A CA 1
ATOM 551 C C . LYS A 1 71 ? -26.925 0.265 24.508 1.00 61.16 71 LYS A C 1
ATOM 553 O O . LYS A 1 71 ? -27.947 0.150 25.175 1.00 61.16 71 LYS A O 1
ATOM 558 N N . GLY A 1 72 ? -26.605 -0.612 23.547 1.00 64.31 72 GLY A N 1
ATOM 559 C CA . GLY A 1 72 ? -27.399 -1.807 23.203 1.00 64.31 72 GLY A CA 1
ATOM 560 C C . GLY A 1 72 ? -26.775 -3.142 23.646 1.00 64.31 72 GLY A C 1
ATOM 561 O O . GLY A 1 72 ? -25.619 -3.193 24.046 1.00 64.31 72 GLY A O 1
ATOM 562 N N . TYR A 1 73 ? -27.526 -4.245 23.515 1.00 61.28 73 TYR A N 1
ATOM 563 C CA . TYR A 1 73 ? -27.105 -5.611 23.901 1.00 61.28 73 TYR A CA 1
ATOM 564 C C . TYR A 1 73 ? -25.964 -6.211 23.048 1.00 61.28 73 TYR A C 1
ATOM 566 O O . TYR A 1 73 ? -25.400 -7.239 23.417 1.00 61.28 73 TYR A O 1
ATOM 574 N N . VAL A 1 74 ? -25.613 -5.596 21.911 1.00 73.19 74 VAL A N 1
ATOM 575 C CA . VAL A 1 74 ? -24.566 -6.082 20.995 1.00 73.19 74 VAL A CA 1
ATOM 576 C C . VAL A 1 74 ? -23.340 -5.174 21.080 1.00 73.19 74 VAL A C 1
ATOM 578 O O . VAL A 1 74 ? -23.367 -4.031 20.621 1.00 73.19 74 VAL A O 1
ATOM 581 N N . GLY A 1 75 ? -22.248 -5.696 21.640 1.00 73.69 75 GLY A N 1
ATOM 582 C CA . GLY A 1 75 ? -20.959 -5.007 21.677 1.00 73.69 75 GLY A CA 1
ATOM 583 C C . GLY A 1 75 ? -20.329 -4.898 20.286 1.00 73.69 75 GLY A C 1
ATOM 584 O O . GLY A 1 75 ? -20.335 -5.853 19.511 1.00 73.69 75 GLY A O 1
ATOM 585 N N . ARG A 1 76 ? -19.761 -3.733 19.965 1.00 80.62 76 ARG A N 1
ATOM 586 C CA . ARG A 1 76 ? -18.961 -3.506 18.751 1.00 80.62 76 ARG A CA 1
ATOM 587 C C . ARG A 1 76 ? -17.513 -3.219 19.142 1.00 80.62 76 ARG A C 1
ATOM 589 O O . ARG A 1 76 ? -17.266 -2.619 20.184 1.00 80.62 76 ARG A O 1
ATOM 596 N N . VAL A 1 77 ? -16.562 -3.626 18.302 1.00 85.75 77 VAL A N 1
ATOM 597 C CA . VAL A 1 77 ? -15.116 -3.454 18.532 1.00 85.75 77 VAL A CA 1
ATOM 598 C C . VAL A 1 77 ? -14.468 -2.861 17.283 1.00 85.75 77 VAL A C 1
ATOM 600 O O . VAL A 1 77 ? -14.780 -3.276 16.169 1.00 85.75 77 VAL A O 1
ATOM 603 N N . ALA A 1 78 ? -13.546 -1.912 17.466 1.00 88.38 78 ALA A N 1
ATOM 604 C CA . ALA A 1 78 ? -12.638 -1.472 16.408 1.00 88.38 78 ALA A CA 1
ATOM 605 C C . ALA A 1 78 ? -11.340 -2.281 16.460 1.00 88.38 78 ALA A C 1
ATOM 607 O O . ALA A 1 78 ? -10.705 -2.388 17.510 1.00 88.38 78 ALA A O 1
ATOM 608 N N . LEU A 1 79 ? -10.919 -2.802 15.309 1.00 89.94 79 LEU A N 1
ATOM 609 C CA . LEU A 1 79 ? -9.662 -3.528 15.157 1.00 89.94 79 LEU A CA 1
ATOM 610 C C . LEU A 1 79 ? -8.662 -2.668 14.388 1.00 89.94 79 LEU A C 1
ATOM 612 O O . LEU A 1 79 ? -8.858 -2.364 13.213 1.00 89.94 79 LEU A O 1
ATOM 616 N N . LYS A 1 80 ? -7.563 -2.297 15.049 1.00 90.19 80 LYS A N 1
ATOM 617 C CA . LYS A 1 80 ? -6.429 -1.628 14.408 1.00 90.19 80 LYS A CA 1
ATOM 618 C C . LYS A 1 80 ? -5.373 -2.667 14.049 1.00 90.19 80 LYS A C 1
ATOM 620 O O . LYS A 1 80 ? -4.628 -3.123 14.912 1.00 90.19 80 LYS A O 1
ATOM 625 N N . LEU A 1 81 ? -5.311 -3.031 12.772 1.00 92.12 81 LEU A N 1
ATOM 626 C CA . LEU A 1 81 ? -4.360 -4.012 12.252 1.00 92.12 81 LEU A CA 1
ATOM 627 C C . LEU A 1 81 ? -3.131 -3.307 11.662 1.00 92.12 81 LEU A C 1
ATOM 629 O O . LEU A 1 81 ? -3.258 -2.293 10.979 1.00 92.12 81 LEU A O 1
ATOM 633 N N . ASN A 1 82 ? -1.939 -3.847 11.920 1.00 89.31 82 ASN A N 1
ATOM 634 C CA . ASN A 1 82 ? -0.689 -3.391 11.314 1.00 89.31 82 ASN A CA 1
ATOM 635 C C . ASN A 1 82 ? 0.129 -4.595 10.839 1.00 89.31 82 ASN A C 1
ATOM 637 O O . ASN A 1 82 ? 0.309 -5.560 11.581 1.00 89.31 82 ASN A O 1
ATOM 641 N N . ILE A 1 83 ? 0.654 -4.525 9.618 1.00 89.00 83 ILE A N 1
ATOM 642 C CA . ILE A 1 83 ? 1.446 -5.606 9.031 1.00 89.00 83 ILE A CA 1
ATOM 643 C C . ILE A 1 83 ? 2.921 -5.367 9.360 1.00 89.00 83 ILE A C 1
ATOM 645 O O . ILE A 1 83 ? 3.534 -4.399 8.906 1.00 89.00 83 ILE A O 1
ATOM 649 N N . SER A 1 84 ? 3.511 -6.270 10.144 1.00 86.38 84 SER A N 1
ATOM 650 C CA . SER A 1 84 ? 4.950 -6.242 10.414 1.00 86.38 84 SER A CA 1
ATOM 651 C C . SER A 1 84 ? 5.732 -6.522 9.134 1.00 86.38 84 SER A C 1
ATOM 653 O O . SER A 1 84 ? 5.449 -7.503 8.451 1.00 86.38 84 SER A O 1
ATOM 655 N N . LYS A 1 85 ? 6.719 -5.671 8.825 1.00 83.25 85 LYS A N 1
ATOM 656 C CA . LYS A 1 85 ? 7.597 -5.808 7.651 1.00 83.25 85 LYS A CA 1
ATOM 657 C C . LYS A 1 85 ? 6.822 -6.067 6.348 1.00 83.25 85 LYS A C 1
ATOM 659 O O . LYS A 1 85 ? 7.150 -6.978 5.598 1.00 83.25 85 LYS A O 1
ATOM 664 N N . ALA A 1 86 ? 5.782 -5.268 6.096 1.00 86.75 86 ALA A N 1
ATOM 665 C CA . ALA A 1 86 ? 4.849 -5.476 4.985 1.00 86.75 86 ALA A CA 1
ATOM 666 C C . ALA A 1 86 ? 5.531 -5.707 3.625 1.00 86.75 86 ALA A C 1
ATOM 668 O O . ALA A 1 86 ? 5.112 -6.596 2.900 1.00 86.75 86 ALA A O 1
ATOM 669 N N . TYR A 1 87 ? 6.600 -4.967 3.315 1.00 85.25 87 TYR A N 1
ATOM 670 C CA . TYR A 1 87 ? 7.343 -5.112 2.057 1.00 85.25 87 TYR A CA 1
ATOM 671 C C . TYR A 1 87 ? 8.251 -6.349 2.008 1.00 85.25 87 TYR A C 1
ATOM 673 O O . TYR A 1 87 ? 8.472 -6.884 0.929 1.00 85.25 87 TYR A O 1
ATOM 681 N N . ASP A 1 88 ? 8.735 -6.832 3.156 1.00 86.81 88 ASP A N 1
ATOM 682 C CA . ASP A 1 88 ? 9.636 -7.992 3.220 1.00 86.81 88 ASP A CA 1
ATOM 683 C C . ASP A 1 88 ? 8.859 -9.320 3.235 1.00 86.81 88 ASP A C 1
ATOM 685 O O . ASP A 1 88 ? 9.432 -10.380 3.002 1.00 86.81 88 ASP A O 1
ATOM 689 N N . ARG A 1 89 ? 7.560 -9.278 3.567 1.00 89.38 89 ARG A N 1
ATOM 690 C CA . ARG A 1 89 ? 6.703 -10.459 3.765 1.00 89.38 89 ARG A CA 1
ATOM 691 C C . ARG A 1 89 ? 5.724 -10.729 2.622 1.00 89.38 89 ARG A C 1
ATOM 693 O O . ARG A 1 89 ? 4.874 -11.606 2.762 1.00 89.38 89 ARG A O 1
ATOM 700 N N . VAL A 1 90 ? 5.802 -9.985 1.519 1.00 91.00 90 VAL A N 1
ATOM 701 C CA . VAL A 1 90 ? 4.966 -10.256 0.342 1.00 91.00 90 VAL A CA 1
ATOM 702 C C . VAL A 1 90 ? 5.402 -11.572 -0.295 1.00 91.00 90 VAL A C 1
ATOM 704 O O . VAL A 1 90 ? 6.574 -11.759 -0.609 1.00 91.00 90 VAL A O 1
ATOM 707 N N . GLU A 1 91 ? 4.451 -12.478 -0.507 1.00 95.12 91 GLU A N 1
ATOM 708 C CA . GLU A 1 91 ? 4.691 -13.719 -1.239 1.00 95.12 91 GLU A CA 1
ATOM 709 C C . GLU A 1 91 ? 4.614 -13.439 -2.751 1.00 95.12 91 GLU A C 1
ATOM 711 O O . GLU A 1 91 ? 3.621 -12.910 -3.262 1.00 95.12 91 GLU A O 1
ATOM 716 N N . TRP A 1 92 ? 5.700 -13.738 -3.464 1.00 94.56 92 TRP A N 1
ATOM 717 C CA . TRP A 1 92 ? 5.878 -13.351 -4.863 1.00 94.56 92 TRP A CA 1
ATOM 718 C C . TRP A 1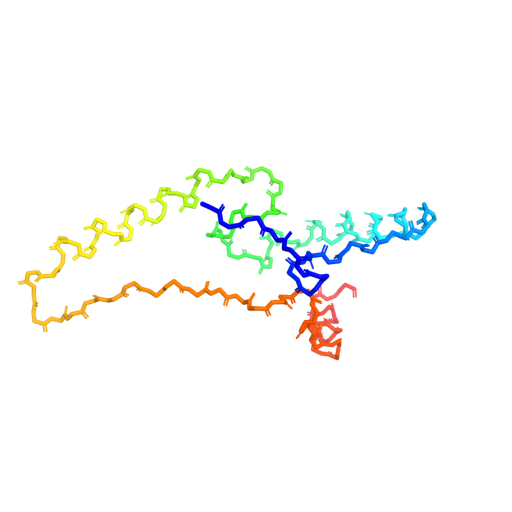 92 ? 4.957 -14.106 -5.821 1.00 94.56 92 TRP A C 1
ATOM 720 O O . TRP A 1 92 ? 4.503 -13.521 -6.807 1.00 94.56 92 TRP A O 1
ATOM 730 N N . VAL A 1 93 ? 4.666 -15.381 -5.554 1.00 97.00 93 VAL A N 1
ATOM 731 C CA . VAL A 1 93 ? 3.762 -16.185 -6.388 1.00 97.00 93 VAL A CA 1
ATOM 732 C C . VAL A 1 93 ? 2.337 -15.644 -6.287 1.00 97.00 93 VAL A C 1
ATOM 734 O O . VAL A 1 93 ? 1.659 -15.500 -7.303 1.00 97.00 93 VAL A O 1
ATOM 737 N N . TYR A 1 94 ? 1.896 -15.271 -5.089 1.00 94.62 94 TYR A N 1
ATOM 738 C CA . TYR A 1 94 ? 0.608 -14.642 -4.836 1.00 94.62 94 TYR A CA 1
ATOM 739 C C . TYR A 1 94 ? 0.495 -13.293 -5.547 1.00 94.62 94 TYR A C 1
ATOM 741 O O . TYR A 1 94 ? -0.486 -13.058 -6.252 1.00 94.62 94 TYR A O 1
ATOM 749 N N . LEU A 1 95 ? 1.516 -12.436 -5.432 1.00 93.75 95 LEU A N 1
ATOM 750 C CA . LEU A 1 95 ? 1.533 -11.150 -6.130 1.00 93.75 95 LEU A CA 1
ATOM 751 C C . LEU A 1 95 ? 1.430 -11.338 -7.649 1.00 93.75 95 LEU A C 1
ATOM 753 O O . LEU A 1 95 ? 0.610 -10.682 -8.288 1.00 93.75 95 LEU A O 1
ATOM 757 N N . ARG A 1 96 ? 2.202 -12.272 -8.219 1.00 94.94 96 ARG A N 1
ATOM 758 C CA . ARG A 1 96 ? 2.140 -12.592 -9.652 1.00 94.94 96 ARG A CA 1
ATOM 759 C C . ARG A 1 96 ? 0.741 -13.041 -10.072 1.00 94.94 96 ARG A C 1
ATOM 761 O O . ARG A 1 96 ? 0.211 -12.511 -11.039 1.00 94.94 96 ARG A O 1
ATOM 768 N N . ARG A 1 97 ? 0.120 -13.954 -9.320 1.00 96.12 97 ARG A N 1
ATOM 769 C CA . ARG A 1 97 ? -1.241 -14.440 -9.603 1.00 96.12 97 ARG A CA 1
ATOM 770 C C . ARG A 1 97 ? -2.282 -13.323 -9.559 1.00 96.12 97 ARG A C 1
ATOM 772 O O . ARG A 1 97 ? -3.204 -13.329 -10.367 1.00 96.12 97 ARG A O 1
ATOM 779 N N . ILE A 1 98 ? -2.143 -12.362 -8.640 1.00 93.25 98 ILE A N 1
ATOM 780 C CA . ILE A 1 98 ? -3.004 -11.172 -8.625 1.00 93.25 98 ILE A CA 1
ATOM 781 C C . ILE A 1 98 ? -2.801 -10.358 -9.900 1.00 93.25 98 ILE A C 1
ATOM 783 O O . ILE A 1 98 ? -3.791 -10.002 -10.530 1.00 93.25 98 ILE A O 1
ATOM 787 N N . MET A 1 99 ? -1.548 -10.084 -10.278 1.00 92.31 99 MET A N 1
ATOM 788 C CA . MET A 1 99 ? -1.211 -9.295 -11.471 1.00 92.31 99 MET A CA 1
ATOM 789 C C . MET A 1 99 ? -1.753 -9.944 -12.754 1.00 92.31 99 MET A C 1
ATOM 791 O O . MET A 1 99 ? -2.374 -9.270 -13.570 1.00 92.31 99 MET A O 1
ATOM 795 N N . GLU A 1 100 ? -1.639 -11.266 -12.875 1.00 93.38 100 GLU A N 1
ATOM 796 C CA . GLU A 1 100 ? -2.242 -12.032 -13.972 1.00 93.38 100 GLU A CA 1
ATOM 797 C C . GLU A 1 100 ? -3.774 -11.935 -13.955 1.00 93.38 100 GLU A C 1
ATOM 799 O O . GLU A 1 100 ? -4.403 -11.725 -14.993 1.00 93.38 100 GLU A O 1
ATOM 804 N N . LYS A 1 101 ? -4.399 -12.040 -12.774 1.00 91.94 101 LYS A N 1
ATOM 805 C CA . LYS A 1 101 ? -5.862 -11.997 -12.639 1.00 91.94 101 LYS A CA 1
ATOM 806 C C . LYS A 1 101 ? -6.459 -10.646 -13.036 1.00 91.94 101 LYS A C 1
ATOM 808 O O . LYS A 1 101 ? -7.608 -10.609 -13.473 1.00 91.94 101 LYS A O 1
ATOM 813 N N . ILE A 1 102 ? -5.696 -9.567 -12.886 1.00 89.69 102 ILE A N 1
ATOM 814 C CA . ILE A 1 102 ? -6.114 -8.198 -13.227 1.00 89.69 102 ILE A CA 1
ATOM 815 C C . ILE A 1 102 ? -5.698 -7.796 -14.647 1.00 89.69 102 ILE A C 1
ATOM 817 O O . ILE A 1 102 ? -5.936 -6.664 -15.053 1.00 89.69 102 ILE A O 1
ATOM 821 N N . GLY A 1 103 ? -5.067 -8.707 -15.395 1.00 88.06 103 GLY A N 1
ATOM 822 C CA . GLY A 1 103 ? -4.622 -8.464 -16.766 1.00 88.06 103 GLY A CA 1
ATOM 823 C C . GLY A 1 103 ? -3.412 -7.531 -16.888 1.00 88.06 103 GLY A C 1
ATOM 824 O O . GLY A 1 103 ? -3.235 -6.915 -17.942 1.00 88.06 103 GLY A O 1
ATOM 825 N N . PHE A 1 104 ? -2.601 -7.392 -15.831 1.00 87.69 104 PHE A N 1
ATOM 826 C CA . PHE A 1 104 ? -1.373 -6.592 -15.858 1.00 87.69 104 PHE A CA 1
ATOM 827 C C . PHE A 1 104 ? -0.196 -7.345 -16.484 1.00 87.69 104 PHE A C 1
ATOM 829 O O . PHE A 1 104 ? 0.035 -8.516 -16.122 1.00 87.69 104 PHE A O 1
#

pLDDT: mean 86.81, std 8.45, range [50.62, 97.0]

Radius of gyration: 19.32 Å; chains: 1; bounding box: 49×30×42 Å

Secondary structure (DSSP, 8-state):
-PPP-SGGGSPP-----HHHHHHHHHHHHHHHHHHHHHS-TT--TT-TT--HHHHHHHHHHHHHHHHHHTTSSS---------TTTTTS--HHHHHHHHHHTT-